Protein AF-A0A149VHG8-F1 (afdb_monomer_lite)

Secondary structure (DSSP, 8-state):
-B-HHHHHHHHHTT-TT--THHHHHHHHHHHHHHGGGS-----EEEETTTEEEE--S-S--

Radius of gyration: 12.88 Å; chains: 1; bounding box: 29×24×33 Å

InterPro domains:
  IPR001867 OmpR/PhoB-type DNA-binding domain [PF00486] (2-54)
  IPR001867 OmpR/PhoB-type DNA-binding domain [PS51755] (1-56)
  IPR001867 OmpR/PhoB-type DNA-binding domain [cd00383] (2-54)
  IPR016032 Signal transduction response regulator, C-terminal effector [SSF46894] (2-56)
  IPR036388 Winged helix-like DNA-binding domain superfamily [G3DSA:1.10.10.10] (1-60)

Organism: NCBI:txid178901

pLDDT: mean 76.4, std 11.25, range [43.78, 89.69]

Structure (mmCIF, N/CA/C/O backbone):
data_AF-A0A149VHG8-F1
#
_entry.id   AF-A0A149VHG8-F1
#
loop_
_atom_site.group_PDB
_atom_site.id
_atom_site.type_symbol
_atom_site.label_atom_id
_atom_site.label_alt_id
_atom_site.label_comp_id
_atom_site.label_asym_id
_atom_site.label_entity_id
_atom_site.label_seq_id
_atom_site.pdbx_PDB_ins_code
_atom_site.Cartn_x
_atom_site.Cartn_y
_atom_site.Cartn_z
_atom_site.occupancy
_atom_site.B_iso_or_equiv
_atom_site.auth_seq_id
_atom_site.auth_comp_id
_atom_site.auth_asym_id
_atom_site.auth_atom_id
_atom_site.pdbx_PDB_model_num
ATOM 1 N N . MET A 1 1 ? -6.226 -8.176 -3.750 1.00 74.38 1 MET A N 1
ATOM 2 C CA . MET A 1 1 ? -4.816 -8.077 -3.310 1.00 74.38 1 MET A CA 1
ATOM 3 C C . MET A 1 1 ? -3.978 -7.729 -4.522 1.00 74.38 1 MET A C 1
ATOM 5 O O . MET A 1 1 ? -4.248 -8.302 -5.567 1.00 74.38 1 MET A O 1
ATOM 9 N N . PHE A 1 2 ? -3.035 -6.795 -4.399 1.00 83.12 2 PHE A N 1
ATOM 10 C CA . PHE A 1 2 ? -2.147 -6.401 -5.496 1.00 83.12 2 PHE A CA 1
ATOM 11 C C . PHE A 1 2 ? -0.696 -6.372 -5.025 1.00 83.12 2 PHE A C 1
ATOM 13 O O . PHE A 1 2 ? -0.385 -5.780 -3.982 1.00 83.12 2 PHE A O 1
ATOM 20 N N . ASN A 1 3 ? 0.197 -6.984 -5.797 1.00 83.19 3 ASN A N 1
ATOM 21 C CA . ASN A 1 3 ? 1.632 -6.878 -5.562 1.00 83.19 3 ASN A CA 1
ATOM 22 C C . ASN A 1 3 ? 2.193 -5.560 -6.143 1.00 83.19 3 ASN A C 1
ATOM 24 O O . ASN A 1 3 ? 1.514 -4.830 -6.867 1.00 83.19 3 ASN A O 1
ATOM 28 N N . ARG A 1 4 ? 3.444 -5.219 -5.802 1.00 83.06 4 ARG A N 1
ATOM 29 C CA . ARG A 1 4 ? 4.065 -3.951 -6.237 1.00 83.06 4 ARG A CA 1
ATOM 30 C C . ARG A 1 4 ? 4.133 -3.830 -7.759 1.00 83.06 4 ARG A C 1
ATOM 32 O O . ARG A 1 4 ? 3.823 -2.769 -8.282 1.00 83.06 4 ARG A O 1
ATOM 39 N N . THR A 1 5 ? 4.490 -4.902 -8.458 1.00 80.50 5 THR A N 1
ATOM 40 C CA . THR A 1 5 ? 4.608 -4.921 -9.922 1.00 80.50 5 THR A CA 1
ATOM 41 C C . THR A 1 5 ? 3.254 -4.721 -10.604 1.00 80.50 5 THR A C 1
ATOM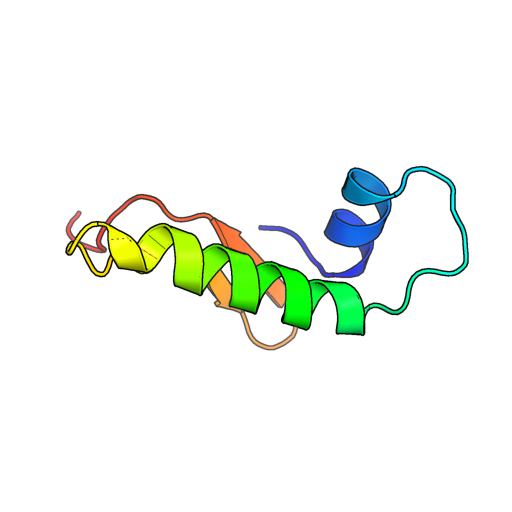 43 O O . THR A 1 5 ? 3.160 -3.959 -11.560 1.00 80.50 5 THR A O 1
ATOM 46 N N . GLU A 1 6 ? 2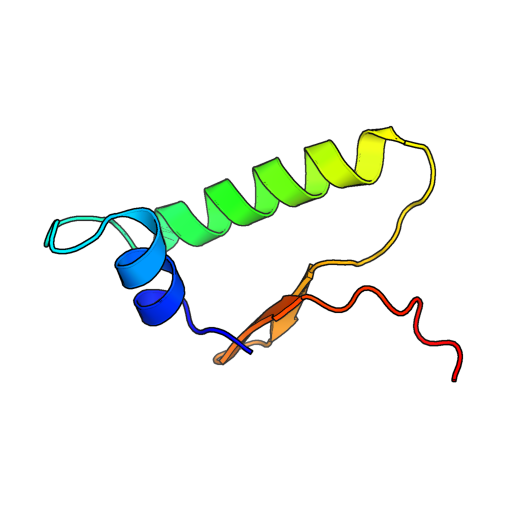.188 -5.334 -10.086 1.00 83.06 6 GLU A N 1
ATOM 47 C CA . GLU A 1 6 ? 0.821 -5.146 -10.590 1.00 83.06 6 GLU A CA 1
ATOM 48 C C . GLU A 1 6 ? 0.322 -3.714 -10.384 1.00 83.06 6 GLU A C 1
ATOM 50 O O . GLU A 1 6 ? -0.325 -3.148 -11.267 1.00 83.06 6 GLU A O 1
ATOM 55 N N . LEU A 1 7 ? 0.634 -3.109 -9.232 1.00 82.62 7 LEU A N 1
ATOM 56 C CA . LEU A 1 7 ? 0.308 -1.707 -8.976 1.00 82.62 7 LEU A CA 1
ATOM 57 C C . LEU A 1 7 ? 1.082 -0.776 -9.912 1.00 82.62 7 LEU A C 1
ATOM 59 O O . LEU A 1 7 ? 0.485 0.135 -10.477 1.00 82.62 7 LEU A O 1
ATOM 63 N N . LEU A 1 8 ? 2.375 -1.026 -10.128 1.00 80.50 8 LEU A N 1
ATOM 64 C CA . LEU A 1 8 ? 3.195 -0.252 -11.065 1.00 80.50 8 LEU A CA 1
ATOM 65 C C . LEU A 1 8 ? 2.633 -0.303 -12.487 1.00 80.50 8 LEU A C 1
ATOM 67 O O . LEU A 1 8 ? 2.414 0.749 -13.085 1.00 80.50 8 LEU A O 1
ATOM 71 N N . ALA A 1 9 ? 2.331 -1.503 -12.990 1.00 79.94 9 ALA A N 1
ATOM 72 C CA . ALA A 1 9 ? 1.790 -1.695 -14.335 1.00 79.94 9 ALA A CA 1
ATOM 73 C C . ALA A 1 9 ? 0.454 -0.958 -14.542 1.00 79.94 9 ALA A C 1
ATOM 75 O O . ALA A 1 9 ? 0.191 -0.428 -15.618 1.00 79.94 9 ALA A O 1
ATOM 76 N N . ARG A 1 10 ? -0.391 -0.882 -13.505 1.00 80.50 10 ARG A N 1
ATOM 77 C CA . ARG A 1 10 ? -1.684 -0.179 -13.572 1.00 80.50 10 ARG A CA 1
ATOM 78 C C . ARG A 1 10 ? -1.581 1.339 -13.437 1.00 80.50 10 ARG A C 1
ATOM 80 O O . ARG A 1 10 ? -2.445 2.032 -13.961 1.00 80.50 10 ARG A O 1
ATOM 87 N N . ILE A 1 11 ? -0.580 1.852 -12.720 1.00 78.19 11 ILE A N 1
ATOM 88 C CA . ILE A 1 11 ? -0.405 3.298 -12.493 1.00 78.19 11 ILE A CA 1
ATOM 89 C C . ILE A 1 11 ? 0.344 3.955 -13.658 1.00 78.19 11 ILE A C 1
ATOM 91 O O . ILE A 1 11 ? 0.027 5.086 -14.017 1.00 78.19 11 ILE A O 1
ATOM 95 N N . HIS A 1 12 ? 1.317 3.256 -14.245 1.00 72.19 12 HIS A N 1
ATOM 96 C CA . HIS A 1 12 ? 2.252 3.825 -15.220 1.00 72.19 12 HIS A CA 1
ATOM 97 C C . HIS A 1 12 ? 2.137 3.246 -16.642 1.00 72.19 12 HIS A C 1
ATOM 99 O O . HIS A 1 12 ? 2.818 3.717 -17.547 1.00 72.19 12 HIS A O 1
ATOM 105 N N . GLY A 1 13 ? 1.277 2.251 -16.889 1.00 67.19 13 GLY A N 1
ATOM 106 C CA . GLY A 1 13 ? 1.174 1.624 -18.214 1.00 67.19 13 GLY A CA 1
ATOM 107 C C . GLY A 1 13 ? 2.456 0.870 -18.610 1.00 67.19 13 GLY A C 1
ATOM 108 O O . GLY A 1 13 ? 3.074 0.228 -17.764 1.00 67.19 13 GLY A O 1
ATOM 109 N N . ASP A 1 14 ? 2.862 0.935 -19.887 1.00 61.16 14 ASP A N 1
ATOM 110 C CA . ASP A 1 14 ? 4.066 0.253 -20.424 1.00 61.16 14 ASP A CA 1
ATOM 111 C C . ASP A 1 14 ? 5.387 0.999 -20.112 1.00 61.16 14 ASP A C 1
ATOM 113 O O . ASP A 1 14 ? 6.425 0.730 -20.716 1.00 61.16 14 ASP A O 1
ATOM 117 N N . GLU A 1 15 ? 5.394 1.965 -19.185 1.00 61.03 15 GLU A N 1
ATOM 118 C CA . GLU A 1 15 ? 6.620 2.677 -18.808 1.00 61.03 15 GLU A CA 1
ATOM 119 C C . GLU A 1 15 ? 7.564 1.770 -17.997 1.00 61.03 15 GLU A C 1
ATOM 121 O O . GLU A 1 15 ? 7.393 1.527 -16.801 1.00 61.03 15 GLU A O 1
ATOM 126 N N . LYS A 1 16 ? 8.609 1.265 -18.660 1.00 59.44 16 LYS A N 1
ATOM 127 C CA . LYS A 1 16 ? 9.474 0.181 -18.156 1.00 59.44 16 LYS A CA 1
ATOM 128 C C . LYS A 1 16 ? 10.496 0.552 -17.070 1.00 59.44 16 LYS A C 1
ATOM 130 O O . LYS A 1 16 ? 11.359 -0.267 -16.779 1.00 59.44 16 LYS A O 1
ATOM 135 N N . ASN A 1 17 ? 10.433 1.731 -16.447 1.00 64.12 17 ASN A N 1
ATOM 136 C CA . ASN A 1 17 ? 11.489 2.201 -15.529 1.00 64.12 17 ASN A CA 1
ATOM 137 C C . ASN A 1 17 ? 10.977 2.829 -14.225 1.00 64.12 17 ASN A C 1
ATOM 139 O O . ASN A 1 17 ? 11.576 3.769 -13.703 1.00 64.12 17 ASN A O 1
ATOM 143 N N . VAL A 1 18 ? 9.875 2.324 -13.675 1.00 67.56 18 VAL A N 1
ATOM 144 C CA . VAL A 1 18 ? 9.374 2.823 -12.390 1.00 67.56 18 VAL A CA 1
ATOM 145 C C . VAL A 1 18 ? 9.904 1.966 -11.246 1.00 67.56 18 VAL A C 1
ATOM 147 O O . VAL A 1 18 ? 9.695 0.754 -11.209 1.00 67.56 18 VAL A O 1
ATOM 150 N N . ASP A 1 19 ? 10.591 2.609 -10.299 1.00 76.44 19 ASP A N 1
ATOM 151 C CA . ASP A 1 19 ? 11.101 1.961 -9.090 1.00 76.44 19 ASP A CA 1
ATOM 152 C C . ASP A 1 19 ? 9.924 1.419 -8.252 1.00 76.44 19 ASP A C 1
ATOM 154 O O . ASP A 1 19 ? 9.048 2.194 -7.857 1.00 76.44 19 ASP A O 1
ATOM 158 N N . PRO A 1 20 ? 9.898 0.119 -7.906 1.00 71.69 20 PRO A N 1
ATOM 159 C CA . PRO A 1 20 ? 8.893 -0.449 -7.010 1.00 71.69 20 PRO A CA 1
ATOM 160 C C . PRO A 1 20 ? 8.761 0.272 -5.664 1.00 71.69 20 PRO A C 1
ATOM 162 O O . PRO A 1 20 ? 7.685 0.241 -5.065 1.00 71.69 20 PRO A O 1
ATOM 165 N N . ARG A 1 21 ? 9.812 0.957 -5.194 1.00 79.00 21 ARG A N 1
ATOM 166 C CA . ARG A 1 21 ? 9.788 1.790 -3.979 1.00 79.00 21 ARG A CA 1
ATOM 167 C C . ARG A 1 21 ? 8.901 3.028 -4.122 1.00 79.00 21 ARG A C 1
ATOM 169 O O . ARG A 1 21 ? 8.439 3.565 -3.115 1.00 79.00 21 ARG A O 1
ATOM 176 N N . ALA A 1 22 ? 8.612 3.465 -5.349 1.00 81.38 22 ALA A N 1
ATOM 177 C CA . ALA A 1 22 ? 7.644 4.527 -5.602 1.00 81.38 22 ALA A CA 1
ATOM 178 C C . ALA A 1 22 ? 6.241 4.127 -5.118 1.00 81.38 22 ALA A C 1
ATOM 180 O O . A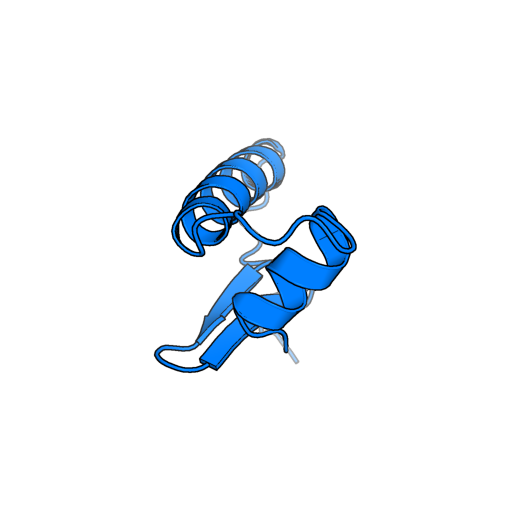LA A 1 22 ? 5.513 4.978 -4.608 1.00 81.38 22 ALA A O 1
ATOM 181 N N . ILE A 1 23 ? 5.885 2.835 -5.178 1.00 83.88 23 ILE A N 1
ATOM 182 C CA . ILE A 1 23 ? 4.607 2.338 -4.653 1.00 83.88 23 ILE A CA 1
ATOM 183 C C . ILE A 1 23 ? 4.520 2.546 -3.143 1.00 83.88 23 ILE A C 1
ATOM 185 O O . ILE A 1 23 ? 3.516 3.071 -2.670 1.00 83.88 23 ILE A O 1
ATOM 189 N N . ASP A 1 24 ? 5.563 2.208 -2.381 1.00 84.75 24 ASP A N 1
ATOM 190 C CA . ASP A 1 24 ? 5.570 2.411 -0.927 1.00 84.75 24 ASP A CA 1
ATOM 191 C C . ASP A 1 24 ? 5.344 3.900 -0.568 1.00 84.75 24 ASP A C 1
ATOM 193 O O . ASP A 1 24 ? 4.562 4.220 0.336 1.00 84.75 24 ASP A O 1
ATOM 197 N N . LEU A 1 25 ? 5.946 4.825 -1.329 1.00 86.56 25 LEU A N 1
ATOM 198 C CA . LEU A 1 25 ? 5.739 6.269 -1.167 1.00 86.56 25 LEU A CA 1
ATOM 199 C C . LEU A 1 25 ? 4.306 6.702 -1.517 1.00 86.56 25 LEU A C 1
ATOM 201 O O . LEU A 1 25 ? 3.702 7.487 -0.779 1.00 86.56 25 LEU A O 1
ATOM 205 N N . LEU A 1 26 ? 3.754 6.208 -2.627 1.00 86.69 26 LEU A N 1
ATOM 206 C CA . LEU A 1 26 ? 2.387 6.514 -3.058 1.00 86.69 26 LEU A CA 1
ATOM 207 C C . LEU A 1 26 ? 1.354 6.000 -2.049 1.00 86.69 26 LEU A C 1
ATOM 209 O O . LEU A 1 26 ? 0.438 6.741 -1.690 1.00 86.69 26 LEU A O 1
ATOM 213 N N . ILE A 1 27 ? 1.542 4.788 -1.523 1.00 88.12 27 ILE A N 1
ATOM 214 C CA . ILE A 1 27 ? 0.689 4.209 -0.479 1.00 88.12 27 ILE A CA 1
ATOM 215 C C . ILE A 1 27 ? 0.755 5.042 0.806 1.00 88.12 27 ILE A C 1
ATOM 217 O O . ILE A 1 27 ? -0.285 5.336 1.394 1.00 88.12 27 ILE A O 1
ATOM 221 N N . SER A 1 28 ? 1.945 5.483 1.222 1.00 87.62 28 SER A N 1
ATOM 222 C CA . SER A 1 28 ? 2.106 6.357 2.395 1.00 87.62 28 SER A CA 1
ATOM 223 C C . SER A 1 28 ? 1.361 7.690 2.232 1.00 87.62 28 SER A C 1
ATOM 225 O O . SER A 1 28 ? 0.598 8.105 3.110 1.00 87.62 28 SER A O 1
ATOM 227 N N . ARG A 1 29 ? 1.503 8.336 1.066 1.00 88.44 29 ARG A N 1
ATOM 228 C CA . ARG A 1 29 ? 0.785 9.581 0.741 1.00 88.44 29 ARG A CA 1
ATOM 229 C C . ARG A 1 29 ? -0.728 9.381 0.717 1.00 88.44 29 ARG A C 1
ATOM 231 O O . ARG A 1 29 ? -1.456 10.238 1.213 1.00 88.44 29 ARG A O 1
ATOM 238 N N . LEU A 1 30 ? -1.191 8.269 0.150 1.00 87.00 30 LEU A N 1
ATOM 239 C CA . LEU A 1 30 ? -2.609 7.937 0.071 1.00 87.00 30 LEU A CA 1
ATOM 240 C C . LEU A 1 30 ? -3.199 7.709 1.464 1.00 87.00 30 LEU A C 1
ATOM 242 O O . LEU A 1 30 ? -4.195 8.342 1.797 1.00 87.00 30 LEU A O 1
ATOM 246 N N . ARG A 1 31 ? -2.538 6.911 2.312 1.00 86.69 31 ARG A N 1
ATOM 247 C CA . ARG A 1 31 ? -2.940 6.713 3.715 1.00 86.69 31 ARG A CA 1
ATOM 248 C C . ARG A 1 31 ? -3.088 8.042 4.446 1.00 86.69 31 ARG A C 1
ATOM 250 O O . ARG A 1 31 ? -4.133 8.296 5.025 1.00 86.69 31 ARG A O 1
ATOM 257 N N . ARG A 1 32 ? -2.099 8.934 4.333 1.00 85.38 32 ARG A N 1
ATOM 258 C CA . ARG A 1 32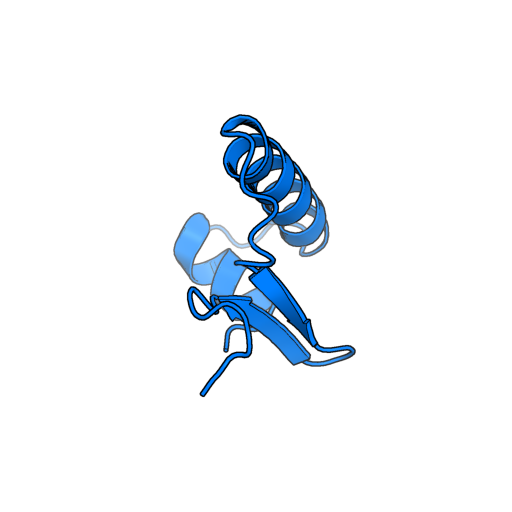 ? -2.153 10.254 4.979 1.00 85.38 32 ARG A CA 1
ATOM 259 C C . ARG A 1 32 ? -3.343 11.104 4.516 1.00 85.38 32 ARG A C 1
ATOM 261 O O . ARG A 1 32 ? -3.917 11.813 5.334 1.00 85.38 32 ARG A O 1
ATOM 268 N N . LYS A 1 33 ? -3.710 11.051 3.229 1.00 84.81 33 LYS A N 1
ATOM 269 C CA . LYS A 1 33 ? -4.903 11.746 2.715 1.00 84.81 33 LYS A CA 1
ATOM 270 C C . LYS A 1 33 ? -6.193 11.143 3.270 1.00 84.81 33 LYS A C 1
ATOM 272 O O . LYS A 1 33 ? -7.081 11.891 3.653 1.00 84.81 33 LYS A O 1
ATOM 277 N N . LEU A 1 34 ? -6.266 9.815 3.341 1.00 81.50 34 LEU A N 1
ATOM 278 C CA . LEU A 1 34 ? -7.432 9.091 3.855 1.00 81.50 34 LEU A CA 1
ATOM 279 C C . LEU A 1 34 ? -7.620 9.291 5.368 1.00 81.50 34 LEU A C 1
ATOM 281 O O . LEU A 1 34 ? -8.747 9.362 5.838 1.00 81.50 34 LEU A O 1
ATOM 285 N N . SER A 1 35 ? -6.535 9.456 6.130 1.00 75.81 35 SER A N 1
ATOM 286 C CA . SER A 1 35 ? -6.590 9.704 7.579 1.00 75.81 35 SER A CA 1
ATOM 287 C C . SER A 1 35 ? -7.037 11.121 7.968 1.00 75.81 35 SER A C 1
ATOM 289 O O . SER A 1 35 ? -7.288 11.372 9.143 1.00 75.81 35 SER A O 1
ATOM 291 N N . HIS A 1 36 ? -7.114 12.066 7.025 1.00 66.56 36 HIS A N 1
ATOM 292 C CA . HIS A 1 36 ? -7.372 13.478 7.336 1.00 66.56 36 HIS A CA 1
ATOM 293 C C . HIS A 1 36 ? -8.842 13.769 7.714 1.00 66.56 36 HIS A C 1
ATOM 295 O O . HIS A 1 36 ? -9.132 14.833 8.257 1.00 66.56 36 HIS A O 1
ATOM 301 N N . GLU A 1 37 ? -9.760 12.824 7.488 1.00 61.28 37 GLU A N 1
ATOM 302 C CA . GLU A 1 37 ? -11.197 12.977 7.776 1.00 61.28 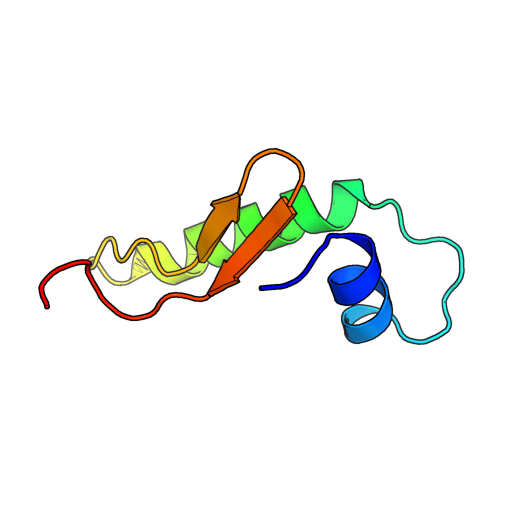37 GLU A CA 1
ATOM 303 C C . GLU A 1 37 ? -11.606 12.465 9.175 1.00 61.28 37 GLU A C 1
ATOM 305 O O . GLU A 1 37 ? -12.780 12.239 9.451 1.00 61.28 37 GLU A O 1
ATOM 310 N N . GLY A 1 38 ? -10.648 12.260 10.088 1.00 58.09 38 GLY A N 1
ATOM 311 C CA . GLY A 1 38 ? -10.925 11.934 11.497 1.00 58.09 38 GLY A CA 1
ATOM 312 C C . GLY A 1 38 ? -11.397 10.500 11.764 1.00 58.09 38 GLY A C 1
ATOM 313 O O . GLY A 1 38 ? -11.479 10.089 12.919 1.00 58.09 38 GLY A O 1
ATOM 314 N N . ARG A 1 39 ? -11.640 9.705 10.719 1.00 62.22 39 ARG A N 1
ATOM 315 C CA . ARG A 1 39 ? -11.855 8.260 10.812 1.00 62.22 39 ARG A CA 1
ATOM 316 C C . ARG A 1 39 ? -10.564 7.564 10.410 1.00 62.22 39 ARG A C 1
ATOM 318 O O . ARG A 1 39 ? -10.187 7.566 9.240 1.00 62.22 39 ARG A O 1
ATOM 325 N N . GLN A 1 40 ? -9.850 7.004 11.381 1.00 59.88 40 GLN A N 1
ATOM 326 C CA . GLN A 1 40 ? -8.641 6.233 11.108 1.00 59.88 40 GLN A CA 1
ATOM 327 C C . GLN A 1 40 ? -9.032 4.836 10.604 1.00 59.88 40 GLN A C 1
ATOM 329 O O . GLN A 1 40 ? -8.845 3.844 11.293 1.00 59.88 40 GLN A O 1
ATOM 334 N N . LEU A 1 41 ? -9.610 4.779 9.405 1.00 65.44 41 LEU A N 1
ATOM 335 C CA . LEU A 1 41 ? -9.889 3.530 8.709 1.00 65.44 41 LEU A CA 1
ATOM 336 C C . LEU A 1 41 ? -8.570 3.000 8.136 1.00 65.44 41 LEU A C 1
ATOM 338 O O . LEU A 1 41 ? -7.926 3.670 7.319 1.00 65.44 41 LEU A O 1
ATOM 342 N N . GLU A 1 42 ? -8.161 1.793 8.529 1.00 72.50 42 GLU A N 1
ATOM 343 C CA . GLU A 1 42 ? -7.025 1.088 7.919 1.00 72.50 42 GLU A CA 1
ATOM 344 C C . GLU A 1 42 ? -7.395 0.522 6.533 1.00 72.50 42 GLU A C 1
ATOM 346 O O . GLU A 1 42 ? -7.224 -0.660 6.246 1.00 72.50 42 GLU A O 1
ATOM 351 N N . LEU A 1 43 ? -7.838 1.407 5.629 1.00 82.19 43 LEU A N 1
ATOM 352 C CA . LEU A 1 43 ? -8.347 1.076 4.291 1.00 82.19 43 LEU A CA 1
ATOM 353 C C . LEU A 1 43 ? -7.347 0.329 3.408 1.00 82.19 43 LEU A C 1
ATOM 355 O O . LEU A 1 43 ? -7.712 -0.252 2.391 1.00 82.19 43 LEU A O 1
ATOM 359 N N . ILE A 1 44 ? -6.058 0.417 3.728 1.00 86.81 44 ILE A N 1
ATOM 360 C CA . ILE A 1 44 ? -4.989 -0.204 2.955 1.00 86.81 44 ILE A CA 1
ATOM 361 C C . ILE A 1 44 ? -4.113 -0.998 3.908 1.00 86.81 44 ILE A C 1
ATOM 363 O O . ILE A 1 44 ? -3.299 -0.413 4.627 1.00 86.81 44 ILE A O 1
ATOM 367 N N . ARG A 1 45 ? -4.204 -2.326 3.853 1.00 86.19 45 ARG A N 1
ATOM 368 C CA . ARG A 1 45 ? -3.396 -3.250 4.658 1.00 86.19 45 ARG A CA 1
ATOM 369 C C . ARG A 1 45 ? -2.144 -3.689 3.903 1.00 86.19 45 ARG A C 1
ATOM 371 O O . ARG A 1 45 ? -2.187 -3.960 2.701 1.00 86.19 45 ARG A O 1
ATOM 378 N N . THR A 1 46 ? -1.016 -3.758 4.611 1.00 87.75 46 THR A N 1
ATOM 379 C CA . THR A 1 46 ? 0.251 -4.266 4.061 1.00 87.75 46 THR A CA 1
ATOM 380 C C . THR A 1 46 ? 0.386 -5.754 4.366 1.00 87.75 46 THR A C 1
ATOM 382 O O . THR A 1 46 ? 0.460 -6.142 5.529 1.00 87.75 46 THR A O 1
ATOM 385 N N . ILE A 1 47 ? 0.516 -6.580 3.329 1.00 88.31 47 ILE A N 1
ATOM 386 C CA . ILE A 1 47 ? 0.850 -8.000 3.461 1.00 88.31 47 ILE A CA 1
ATOM 387 C C . ILE A 1 47 ? 2.353 -8.162 3.239 1.00 88.31 47 ILE A C 1
ATOM 389 O O . ILE A 1 47 ? 2.868 -7.898 2.146 1.00 88.31 47 ILE A O 1
ATOM 393 N N . ARG A 1 48 ? 3.081 -8.587 4.279 1.00 82.81 48 ARG A N 1
ATOM 394 C CA . ARG A 1 48 ? 4.528 -8.844 4.188 1.00 82.81 48 ARG A CA 1
ATOM 395 C C . ARG A 1 48 ? 4.795 -9.884 3.097 1.00 82.81 48 ARG A C 1
ATOM 397 O O . ARG A 1 48 ? 4.202 -10.953 3.109 1.00 82.81 48 ARG A O 1
ATOM 404 N N . GLY A 1 49 ? 5.643 -9.540 2.129 1.00 82.06 49 GLY A N 1
ATOM 405 C CA . GLY A 1 49 ? 5.932 -10.383 0.960 1.00 82.06 49 GLY A CA 1
ATOM 406 C C . GLY A 1 49 ? 4.826 -10.448 -0.105 1.00 82.06 49 GLY A C 1
ATOM 407 O O . GLY A 1 49 ? 5.093 -10.925 -1.200 1.00 82.06 49 GLY A O 1
ATOM 408 N N . GLY A 1 50 ? 3.621 -9.933 0.170 1.00 80.88 50 GLY A N 1
ATOM 409 C CA . GLY A 1 50 ? 2.457 -10.042 -0.718 1.00 80.88 50 GLY A CA 1
ATOM 410 C C . GLY A 1 50 ? 2.018 -8.739 -1.399 1.00 80.88 50 GLY A C 1
ATOM 411 O O . GLY A 1 50 ? 1.418 -8.786 -2.468 1.00 80.88 50 GLY A O 1
ATOM 412 N N . GLY A 1 51 ? 2.326 -7.574 -0.821 1.00 86.62 51 GLY A N 1
ATOM 413 C CA . GLY A 1 51 ? 1.923 -6.271 -1.365 1.00 86.62 51 GLY A CA 1
ATOM 414 C C . GLY A 1 51 ? 0.832 -5.607 -0.533 1.00 86.62 51 GLY A C 1
ATOM 415 O O . GLY A 1 51 ? 0.946 -5.561 0.694 1.00 86.62 51 GLY A O 1
ATOM 416 N N . TYR A 1 52 ? -0.201 -5.071 -1.183 1.00 89.69 52 TYR A N 1
ATOM 417 C CA . TYR A 1 52 ? -1.236 -4.271 -0.524 1.00 89.69 52 TYR A CA 1
ATOM 418 C C . TYR A 1 52 ? -2.639 -4.790 -0.828 1.00 89.69 52 TYR A C 1
ATOM 420 O O . TYR A 1 52 ? -2.939 -5.279 -1.923 1.00 89.69 52 TYR A O 1
ATOM 428 N N . ILE A 1 53 ? -3.515 -4.666 0.161 1.00 88.00 53 ILE A N 1
ATOM 429 C CA . ILE A 1 53 ? -4.937 -4.981 0.054 1.00 88.00 53 ILE A CA 1
ATOM 430 C C . ILE A 1 53 ? -5.714 -3.722 0.405 1.00 88.00 53 ILE A C 1
ATOM 432 O O . ILE A 1 53 ? -5.422 -3.093 1.416 1.00 88.00 53 ILE A O 1
ATOM 436 N N . PHE A 1 54 ? -6.681 -3.371 -0.440 1.00 86.25 54 PHE A N 1
ATOM 437 C CA . PHE A 1 5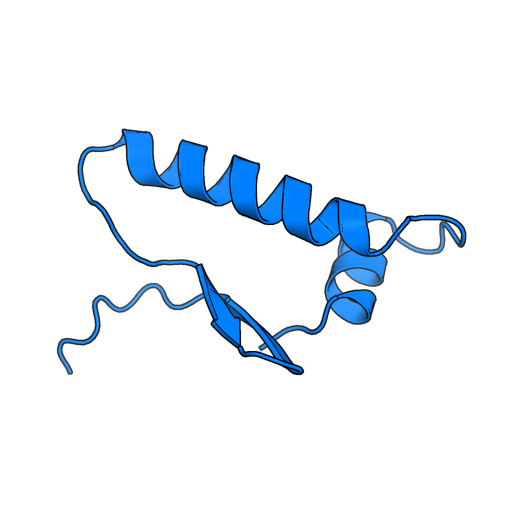4 ? -7.697 -2.392 -0.089 1.00 86.25 54 PHE A CA 1
ATOM 438 C C . PHE A 1 54 ? -8.807 -3.112 0.674 1.00 86.25 54 PHE A C 1
ATOM 440 O O . PHE A 1 54 ? -9.368 -4.074 0.147 1.00 86.25 54 PHE A O 1
ATOM 447 N N . ASP A 1 55 ? -9.058 -2.682 1.903 1.00 81.88 55 ASP A N 1
ATOM 448 C CA . ASP A 1 55 ? -10.060 -3.244 2.797 1.00 81.88 55 ASP A CA 1
ATOM 449 C C . ASP A 1 55 ? -10.867 -2.112 3.442 1.00 81.88 55 ASP A C 1
ATOM 451 O O . ASP A 1 55 ? -10.397 -1.493 4.394 1.00 81.88 55 ASP A O 1
ATOM 455 N N . PRO A 1 56 ? -12.036 -1.773 2.883 1.00 73.88 56 PRO A N 1
ATOM 456 C CA . PRO A 1 56 ? -12.881 -0.724 3.423 1.00 73.88 56 PRO A CA 1
ATOM 457 C C . PRO A 1 56 ? -13.658 -1.138 4.679 1.00 73.88 56 PRO A C 1
ATOM 459 O O . PRO A 1 56 ? -14.317 -0.279 5.266 1.00 73.88 56 PRO A O 1
ATOM 462 N N . ASP A 1 57 ? -13.593 -2.411 5.077 1.00 67.12 57 ASP A N 1
ATOM 463 C CA . ASP A 1 57 ? -14.279 -2.934 6.249 1.00 67.12 57 ASP A CA 1
ATOM 464 C C . ASP A 1 57 ? -13.381 -2.803 7.485 1.00 67.12 57 ASP A C 1
ATOM 466 O O . ASP A 1 57 ? -12.252 -3.293 7.542 1.00 67.12 57 ASP A O 1
ATOM 470 N N . ASP A 1 58 ? -13.897 -2.127 8.507 1.00 60.41 58 ASP A N 1
ATOM 471 C CA . ASP A 1 58 ? -13.211 -1.860 9.774 1.00 60.41 58 ASP A CA 1
ATOM 472 C C . ASP A 1 58 ? -13.256 -3.116 10.672 1.00 60.41 58 ASP A C 1
ATOM 474 O O . ASP A 1 58 ? -13.743 -3.077 11.795 1.00 60.41 58 ASP A O 1
ATOM 478 N N . GLY A 1 59 ? -12.865 -4.285 10.148 1.00 55.66 59 GLY A N 1
ATOM 479 C CA . GLY A 1 59 ? -12.668 -5.531 10.904 1.00 55.66 59 GLY A CA 1
ATOM 480 C C . GLY A 1 59 ? -13.804 -6.001 11.833 1.00 55.66 59 GLY A C 1
ATOM 481 O O . GLY A 1 59 ? -13.520 -6.769 12.749 1.00 55.66 59 GLY A O 1
ATOM 482 N N . ASN A 1 60 ? -15.054 -5.565 11.635 1.00 46.50 60 ASN A N 1
ATOM 483 C CA . ASN A 1 60 ? -16.188 -5.863 12.523 1.00 46.50 60 ASN A CA 1
ATOM 484 C C . ASN A 1 60 ? -17.327 -6.620 11.813 1.00 46.50 60 ASN A C 1
ATOM 486 O O . ASN A 1 60 ? -18.499 -6.266 11.957 1.00 46.50 60 ASN A O 1
ATOM 490 N N . THR A 1 61 ? -16.984 -7.667 11.061 1.00 43.78 61 THR A N 1
ATOM 491 C CA . THR A 1 61 ? -17.922 -8.741 10.693 1.00 43.78 61 THR A CA 1
ATOM 492 C C . THR A 1 61 ? -17.342 -10.082 11.112 1.00 43.78 61 THR A C 1
ATOM 494 O O . THR A 1 61 ? -16.137 -10.300 10.850 1.00 43.78 61 THR A O 1
#

Sequence (61 aa):
MFNRTELLARIHGDEKNVDPRAIDLLISRLRRKLSHEGRQLELIRTIRGGGYIFDPDDGNT

Foldseek 3Di:
DDALVRVCCVVPPPPPDDDSVVVVVVVVVVQVVVPPVVDNAPQWDQDVVGGIDGDRDSPDD